Protein AF-A0A651GLX4-F1 (afdb_monomer_lite)

Sequence (147 aa):
QPTKPDTDLKNVQYALGAYVAIVREGAIFGDNQPGNIAPRSAAGICAEGRYLFLLAIDGRRPGHSLGVTIREAGLIMESLGAHNALNLDGGGSTAFAWLNPHNGDVELLNRPSDRPRLAGLPVPGSSERWNAYHLGIVVADTGEDVP

Structure (mmCIF, N/CA/C/O backbone):
data_AF-A0A651GLX4-F1
#
_entry.id   AF-A0A651GLX4-F1
#
loop_
_atom_site.group_PDB
_atom_site.id
_atom_site.type_symbol
_atom_site.label_atom_id
_atom_site.label_alt_id
_atom_site.label_comp_id
_atom_site.label_asym_id
_atom_site.label_entity_id
_atom_site.label_seq_id
_atom_site.pdbx_PDB_ins_code
_atom_site.Cartn_x
_atom_site.Cartn_y
_atom_site.Cartn_z
_atom_site.occupancy
_atom_site.B_iso_or_equiv
_atom_site.auth_seq_id
_atom_site.auth_comp_id
_atom_site.auth_asym_id
_atom_site.auth_atom_id
_atom_site.pdbx_PDB_model_num
ATOM 1 N N . GLN A 1 1 ? -15.809 21.112 -10.740 1.00 35.16 1 GLN A N 1
ATOM 2 C CA . GLN A 1 1 ? -16.282 21.775 -9.506 1.00 35.16 1 GLN A CA 1
ATOM 3 C C . GLN A 1 1 ? -15.853 20.923 -8.325 1.00 35.16 1 GLN A C 1
ATOM 5 O O . GLN A 1 1 ? -15.874 19.708 -8.495 1.00 35.16 1 GLN A O 1
ATOM 10 N N . PRO A 1 2 ? -15.441 21.491 -7.180 1.00 45.84 2 PRO A N 1
ATOM 11 C CA . PRO A 1 2 ? -15.220 20.673 -5.999 1.00 45.84 2 PRO A CA 1
ATOM 12 C C . PRO A 1 2 ? -16.577 20.120 -5.560 1.00 45.84 2 PRO A C 1
ATOM 14 O O . PRO A 1 2 ? -17.505 20.877 -5.278 1.00 45.84 2 PRO A O 1
ATOM 17 N N . THR A 1 3 ? -16.718 18.800 -5.599 1.00 53.16 3 THR A N 1
ATOM 18 C CA . THR A 1 3 ? -17.918 18.107 -5.138 1.00 53.16 3 THR A CA 1
ATOM 19 C C . THR A 1 3 ? -17.967 18.211 -3.622 1.00 53.16 3 THR A C 1
ATOM 21 O O . THR A 1 3 ? -17.007 17.850 -2.940 1.00 53.16 3 THR A O 1
ATOM 24 N N . LYS A 1 4 ? -19.077 18.725 -3.088 1.00 56.50 4 LYS A N 1
ATOM 25 C CA . LYS A 1 4 ? -19.371 18.602 -1.661 1.00 56.50 4 LYS A CA 1
ATOM 26 C C . LYS A 1 4 ? -19.368 17.102 -1.327 1.00 56.50 4 LYS A C 1
ATOM 28 O O . LYS A 1 4 ? -19.999 16.357 -2.072 1.00 56.50 4 LYS A O 1
ATOM 33 N N . PRO A 1 5 ? -18.655 16.648 -0.285 1.00 62.62 5 PRO A N 1
ATOM 34 C CA . PRO A 1 5 ? -18.731 15.254 0.120 1.00 62.62 5 PRO A CA 1
ATOM 35 C C . PRO A 1 5 ? -20.180 14.917 0.487 1.00 62.62 5 PRO A C 1
ATOM 37 O O . PRO A 1 5 ? -20.839 15.686 1.190 1.00 62.62 5 PRO A O 1
ATOM 40 N N . ASP A 1 6 ? -20.661 13.770 0.008 1.00 69.38 6 ASP A N 1
ATOM 41 C CA . ASP A 1 6 ? -22.011 13.268 0.301 1.00 69.38 6 ASP A CA 1
ATOM 42 C C . ASP A 1 6 ? -22.175 12.877 1.786 1.00 69.38 6 ASP A C 1
ATOM 44 O O . ASP A 1 6 ? -23.288 12.676 2.268 1.00 69.38 6 ASP A O 1
ATOM 48 N N . THR A 1 7 ? -21.064 12.820 2.526 1.00 72.44 7 THR A N 1
ATOM 49 C CA . THR A 1 7 ? -20.989 12.411 3.932 1.00 72.44 7 THR A CA 1
ATOM 50 C C . THR A 1 7 ? -20.732 13.603 4.853 1.00 72.44 7 THR A C 1
ATOM 52 O O . THR A 1 7 ? -19.907 14.471 4.557 1.00 72.44 7 THR A O 1
ATOM 55 N N . ASP A 1 8 ? -21.399 13.625 6.012 1.00 80.94 8 ASP A N 1
ATOM 56 C CA . ASP A 1 8 ? -21.076 14.563 7.089 1.00 80.94 8 ASP A CA 1
ATOM 57 C C . ASP A 1 8 ? -19.707 14.213 7.698 1.00 80.94 8 ASP A C 1
ATOM 59 O O . ASP A 1 8 ? -19.535 13.168 8.323 1.00 80.94 8 ASP A O 1
ATOM 63 N N . LEU A 1 9 ? -18.724 15.093 7.505 1.00 82.75 9 LEU A N 1
ATOM 64 C CA . LEU A 1 9 ? -17.349 14.888 7.964 1.00 82.75 9 LEU A CA 1
ATOM 65 C C . LEU A 1 9 ? -17.085 15.440 9.374 1.00 82.75 9 LEU A C 1
ATOM 67 O O . LEU A 1 9 ? -15.947 15.379 9.830 1.00 82.75 9 LEU A O 1
ATOM 71 N N . LYS A 1 10 ? -18.091 15.976 10.085 1.00 84.88 10 LYS A N 1
ATOM 72 C CA . LYS A 1 10 ? -17.895 16.659 11.385 1.00 84.88 10 LYS A CA 1
ATOM 73 C C . LYS A 1 10 ? -17.176 15.829 12.452 1.00 84.88 10 LYS A C 1
ATOM 75 O O . LYS A 1 10 ? -16.526 16.412 13.311 1.00 84.88 10 LYS A O 1
ATOM 80 N N . ASN A 1 11 ? -17.284 14.501 12.397 1.00 84.69 11 ASN A N 1
ATOM 81 C CA . ASN A 1 11 ? -16.671 13.591 13.371 1.00 84.69 11 ASN A CA 1
ATOM 82 C C . ASN A 1 11 ? -15.419 12.874 12.835 1.00 84.69 11 ASN A C 1
ATOM 84 O O . ASN A 1 11 ? -14.888 11.985 13.499 1.00 84.69 11 ASN A O 1
ATOM 88 N N . VAL A 1 12 ? -14.944 13.226 11.637 1.00 83.25 12 VAL A N 1
ATOM 89 C CA . VAL A 1 12 ? -13.725 12.647 11.064 1.00 83.25 12 VAL A CA 1
ATOM 90 C C . VAL A 1 12 ? -12.510 13.294 11.722 1.00 83.25 12 VAL A C 1
ATOM 92 O O . VAL A 1 12 ? -12.274 14.487 11.562 1.00 83.25 12 VAL A O 1
ATOM 95 N N . GLN A 1 13 ? -11.730 12.498 12.455 1.00 85.12 13 GLN A N 1
ATOM 96 C CA . GLN A 1 13 ? -10.502 12.964 13.111 1.00 85.12 13 GLN A CA 1
ATOM 97 C C . GLN A 1 13 ? -9.279 12.879 12.193 1.00 85.12 13 GLN A C 1
ATOM 99 O O . GLN A 1 13 ? -8.413 13.750 12.221 1.00 85.12 13 GLN A O 1
ATOM 104 N N . TYR A 1 14 ? -9.230 11.842 11.354 1.00 82.88 14 TYR A N 1
ATOM 105 C CA . TYR A 1 14 ? -8.131 11.580 10.433 1.00 82.88 14 TYR A CA 1
ATOM 106 C C . TYR A 1 14 ? -8.684 11.271 9.048 1.00 82.88 14 TYR A C 1
ATOM 108 O O . TYR A 1 14 ? -9.668 10.548 8.906 1.00 82.88 14 TYR A O 1
ATOM 116 N N . ALA A 1 15 ? -8.029 11.807 8.025 1.00 83.12 15 ALA A N 1
ATOM 117 C CA . ALA A 1 15 ? -8.349 11.534 6.637 1.00 83.12 15 ALA A CA 1
ATOM 118 C C . ALA A 1 15 ? -7.056 11.343 5.849 1.00 83.12 15 ALA A C 1
ATOM 120 O O . ALA A 1 15 ? -6.080 12.066 6.053 1.00 83.12 15 ALA A O 1
ATOM 121 N N . LEU A 1 16 ? -7.073 10.384 4.928 1.00 82.12 16 LEU A N 1
ATOM 122 C CA . LEU A 1 16 ? -5.975 10.133 4.010 1.00 82.12 16 LEU A CA 1
ATOM 123 C C . LEU A 1 16 ? -6.435 10.444 2.588 1.00 82.12 16 LEU A C 1
ATOM 125 O O . LEU A 1 16 ? -7.373 9.834 2.078 1.00 82.12 16 LEU A O 1
ATOM 129 N N . GLY A 1 17 ? -5.765 11.402 1.954 1.00 81.44 17 GLY A N 1
ATOM 130 C CA . GLY A 1 17 ? -5.903 11.629 0.521 1.00 81.44 17 GLY A CA 1
ATOM 131 C C . GLY A 1 17 ? -5.167 10.545 -0.260 1.00 81.44 17 GLY A C 1
ATOM 132 O O . GLY A 1 17 ? -4.082 10.121 0.129 1.00 81.44 17 GLY A O 1
ATOM 133 N N . ALA A 1 18 ? -5.747 10.116 -1.374 1.00 82.50 18 ALA A N 1
ATOM 134 C CA . ALA A 1 18 ? -5.151 9.135 -2.268 1.00 82.50 18 ALA A CA 1
ATOM 135 C C . ALA A 1 18 ? -5.377 9.540 -3.725 1.00 82.50 18 ALA A C 1
ATOM 137 O O . ALA A 1 18 ? -6.160 10.446 -4.011 1.00 82.50 18 ALA A O 1
ATOM 138 N N . TYR A 1 19 ? -4.697 8.861 -4.649 1.00 80.88 19 TYR A N 1
ATOM 139 C CA . TYR A 1 19 ? -4.813 9.180 -6.068 1.00 80.88 19 TYR A CA 1
ATOM 140 C C . TYR A 1 19 ? -6.112 8.640 -6.677 1.00 80.88 19 TYR A C 1
ATOM 142 O O . TYR A 1 19 ? -6.839 9.376 -7.341 1.00 80.88 19 TYR A O 1
ATOM 150 N N . VAL A 1 20 ? -6.417 7.358 -6.449 1.00 87.06 20 VAL A N 1
ATOM 151 C CA . VAL A 1 20 ? -7.567 6.686 -7.069 1.00 87.06 20 VAL A CA 1
ATOM 152 C C . VAL A 1 20 ? -8.090 5.552 -6.187 1.00 87.06 20 VAL A C 1
ATOM 154 O O . VAL A 1 20 ? -7.311 4.870 -5.518 1.00 87.06 20 VAL A O 1
ATOM 157 N N . ALA A 1 21 ? -9.407 5.338 -6.195 1.00 91.75 21 ALA A N 1
ATOM 158 C CA . ALA A 1 21 ? -10.007 4.126 -5.644 1.00 91.75 21 ALA A CA 1
ATOM 159 C C . ALA A 1 21 ? -9.732 2.938 -6.572 1.00 91.75 21 ALA A C 1
ATOM 161 O O . ALA A 1 21 ? -9.973 3.023 -7.775 1.00 91.75 21 ALA A O 1
ATOM 162 N N . ILE A 1 22 ? -9.219 1.846 -6.011 1.00 95.62 22 ILE A N 1
ATOM 163 C CA . ILE A 1 22 ? -8.873 0.615 -6.741 1.00 95.62 22 ILE A CA 1
ATOM 164 C C . ILE A 1 22 ? -9.804 -0.546 -6.411 1.00 95.62 22 ILE A C 1
ATOM 166 O O . ILE A 1 22 ? -9.935 -1.462 -7.217 1.00 95.62 22 ILE A O 1
ATOM 170 N N . VAL A 1 23 ? -10.495 -0.472 -5.273 1.00 97.56 23 VAL A N 1
ATOM 171 C CA . VAL A 1 23 ? -11.660 -1.301 -4.969 1.00 97.56 23 VAL A CA 1
ATOM 172 C C . VAL A 1 23 ? -12.743 -0.391 -4.403 1.00 97.56 23 VAL A C 1
ATOM 174 O O . VAL A 1 23 ? -12.458 0.433 -3.530 1.00 97.56 23 VAL A O 1
ATOM 177 N N . ARG A 1 24 ? -13.972 -0.512 -4.896 1.00 96.19 24 ARG A N 1
ATOM 178 C CA . ARG A 1 24 ? -15.141 0.166 -4.332 1.00 96.19 24 ARG A CA 1
ATOM 179 C C . ARG A 1 24 ? -16.303 -0.804 -4.318 1.00 96.19 24 ARG A C 1
ATOM 181 O O . ARG A 1 24 ? -16.697 -1.286 -5.374 1.00 96.19 24 ARG A O 1
ATOM 188 N N . GLU A 1 25 ? -16.832 -1.059 -3.129 1.00 96.12 25 GLU A N 1
ATOM 189 C CA . GLU A 1 25 ? -17.939 -1.998 -2.921 1.00 96.12 25 GLU A CA 1
ATOM 190 C C . GLU A 1 25 ? -17.658 -3.381 -3.547 1.00 96.12 25 GLU A C 1
ATOM 192 O O . GLU A 1 25 ? -18.484 -3.953 -4.253 1.00 96.12 25 GLU A O 1
ATOM 197 N N . GLY A 1 26 ? -16.424 -3.873 -3.371 1.00 95.75 26 GLY A N 1
ATOM 198 C CA . GLY A 1 26 ? -15.933 -5.133 -3.945 1.00 95.75 26 GLY A CA 1
ATOM 199 C C . GLY A 1 26 ? -15.634 -5.094 -5.451 1.00 95.75 26 GLY A C 1
ATOM 200 O O . GLY A 1 26 ? -14.990 -5.999 -5.974 1.00 95.75 26 GLY A O 1
ATOM 201 N N . ALA A 1 27 ? -16.034 -4.045 -6.172 1.00 97.00 27 ALA A N 1
ATOM 202 C CA . ALA A 1 27 ? -15.703 -3.893 -7.584 1.00 97.00 27 ALA A CA 1
ATOM 203 C C . ALA A 1 27 ? -14.283 -3.337 -7.766 1.00 97.00 27 ALA A C 1
ATOM 205 O O . ALA A 1 27 ? -13.881 -2.388 -7.093 1.00 97.00 27 ALA A O 1
ATOM 206 N N . ILE A 1 28 ? -13.531 -3.910 -8.708 1.00 97.31 28 ILE A N 1
ATOM 207 C CA . ILE A 1 28 ? -12.124 -3.573 -8.961 1.00 97.31 28 ILE A CA 1
ATOM 208 C C . ILE A 1 28 ? -12.007 -2.500 -10.047 1.00 97.31 28 ILE A C 1
ATOM 210 O O . ILE A 1 28 ? -12.582 -2.622 -11.131 1.00 97.31 28 ILE A O 1
ATOM 214 N N . PHE A 1 29 ? -11.185 -1.488 -9.779 1.00 92.69 29 PHE A N 1
ATOM 215 C CA . PHE A 1 29 ? -10.912 -0.346 -10.651 1.00 92.69 29 PHE A CA 1
ATOM 216 C C . PHE A 1 29 ? -9.406 -0.182 -10.904 1.00 92.69 29 PHE A C 1
ATOM 218 O O . PHE A 1 29 ? -8.570 -0.834 -10.279 1.00 92.69 29 PHE A O 1
ATOM 225 N N . GLY A 1 30 ? -9.055 0.718 -11.825 1.00 87.00 30 GLY A N 1
ATOM 226 C CA . GLY A 1 30 ? -7.670 1.029 -12.180 1.00 87.00 30 GLY A CA 1
ATOM 227 C C . GLY A 1 30 ? -7.292 0.587 -13.589 1.00 87.00 30 GLY A C 1
ATOM 228 O O . GLY A 1 30 ? -7.948 -0.259 -14.201 1.00 87.00 30 GLY A O 1
ATOM 229 N N . ASP A 1 31 ? -6.232 1.186 -14.124 1.00 86.12 31 ASP A N 1
ATOM 230 C CA . ASP A 1 31 ? -5.709 0.809 -15.429 1.00 86.12 31 ASP A CA 1
ATOM 231 C C . ASP A 1 31 ? -4.883 -0.482 -15.351 1.00 86.12 31 ASP A C 1
ATOM 233 O O . ASP A 1 31 ? -4.243 -0.783 -14.342 1.00 86.12 31 ASP A O 1
ATOM 237 N N . ASN A 1 32 ? -4.901 -1.234 -16.449 1.00 90.00 32 ASN A N 1
ATOM 238 C CA . ASN A 1 32 ? -4.129 -2.461 -16.629 1.00 90.00 32 ASN A CA 1
ATOM 239 C C . ASN A 1 32 ? -3.095 -2.300 -17.755 1.00 90.00 32 ASN A C 1
ATOM 241 O O . ASN A 1 32 ? -2.866 -3.223 -18.534 1.00 90.00 32 ASN A O 1
ATOM 245 N N . GLN A 1 33 ? -2.559 -1.088 -17.933 1.00 85.38 33 GLN A N 1
ATOM 246 C CA . GLN A 1 33 ? -1.655 -0.800 -19.042 1.00 85.38 33 GLN A CA 1
ATOM 247 C C . GLN A 1 33 ? -0.261 -1.372 -18.735 1.00 85.38 33 GLN A C 1
ATOM 249 O O . GLN A 1 33 ? 0.326 -0.987 -17.723 1.00 85.38 33 GLN A O 1
ATOM 254 N N . PRO A 1 34 ? 0.332 -2.217 -19.604 1.00 77.19 34 PRO A N 1
ATOM 255 C CA . PRO A 1 34 ? 1.649 -2.813 -19.347 1.00 77.19 34 PRO A CA 1
ATOM 256 C C . PRO A 1 34 ? 2.772 -1.787 -19.124 1.00 77.19 34 PRO A C 1
ATOM 258 O O . PRO A 1 34 ? 3.720 -2.044 -18.389 1.00 77.19 34 PRO A O 1
ATOM 261 N N . GLY A 1 35 ? 2.659 -0.595 -19.722 1.00 80.06 35 GLY A N 1
ATOM 262 C CA . GLY A 1 35 ? 3.602 0.513 -19.517 1.00 80.06 35 GLY A CA 1
ATOM 263 C C . GLY A 1 35 ? 3.507 1.194 -18.145 1.00 80.06 35 GLY A C 1
ATOM 264 O O . GLY A 1 35 ? 4.331 2.050 -17.839 1.00 80.06 35 GLY A O 1
ATOM 265 N N . ASN A 1 36 ? 2.523 0.828 -17.319 1.00 85.75 36 ASN A N 1
ATOM 266 C CA . ASN A 1 36 ? 2.274 1.391 -15.992 1.00 85.75 36 ASN A CA 1
ATOM 267 C C . ASN A 1 36 ? 2.546 0.371 -14.872 1.00 85.75 36 ASN A C 1
ATOM 269 O O . ASN A 1 36 ? 1.916 0.389 -13.816 1.00 85.75 36 ASN A O 1
ATOM 273 N N . ILE A 1 37 ? 3.485 -0.548 -15.083 1.00 93.69 37 ILE A N 1
ATOM 274 C CA . ILE A 1 37 ? 3.970 -1.426 -14.017 1.00 93.69 37 ILE A CA 1
ATOM 275 C C . ILE A 1 37 ? 4.919 -0.619 -13.121 1.00 93.69 37 ILE A C 1
ATOM 277 O O . ILE A 1 37 ? 5.918 -0.062 -13.582 1.00 93.69 37 ILE A O 1
ATOM 281 N N . ALA A 1 38 ? 4.602 -0.528 -11.830 1.00 93.12 38 ALA A N 1
ATOM 282 C CA . ALA A 1 38 ? 5.389 0.230 -10.860 1.00 93.12 38 ALA A CA 1
ATOM 283 C C . ALA A 1 38 ? 5.268 -0.371 -9.448 1.00 93.12 38 ALA A C 1
ATOM 285 O O . ALA A 1 38 ? 4.341 -1.139 -9.193 1.00 93.12 38 ALA A O 1
ATOM 286 N N . PRO A 1 39 ? 6.170 -0.019 -8.515 1.00 95.25 39 PRO A N 1
ATOM 287 C CA . PRO A 1 39 ? 5.921 -0.217 -7.093 1.00 95.25 39 PRO A CA 1
ATOM 288 C C . PRO A 1 39 ? 4.622 0.484 -6.681 1.00 95.25 39 PRO A C 1
ATOM 290 O O . PRO A 1 39 ? 4.339 1.587 -7.167 1.00 95.25 39 PRO A O 1
ATOM 293 N N . ARG A 1 40 ? 3.837 -0.137 -5.803 1.00 94.69 40 ARG A N 1
ATOM 294 C CA . ARG A 1 40 ? 2.524 0.370 -5.378 1.00 94.69 40 ARG A CA 1
ATOM 295 C C . ARG A 1 40 ? 2.403 0.359 -3.868 1.00 94.69 40 ARG A C 1
ATOM 297 O O . ARG A 1 40 ? 2.900 -0.550 -3.213 1.00 94.69 40 ARG A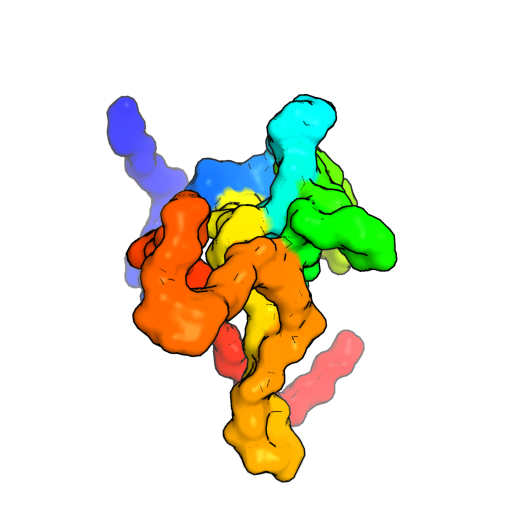 O 1
ATOM 304 N N . SER A 1 41 ? 1.676 1.338 -3.352 1.00 94.69 41 SER A N 1
ATOM 305 C CA . SER A 1 41 ? 1.232 1.374 -1.964 1.00 94.69 41 SER A CA 1
ATOM 306 C C . SER A 1 41 ? -0.291 1.479 -1.973 1.00 94.69 41 SER A C 1
ATOM 308 O O . SER A 1 41 ? -0.844 2.256 -2.754 1.00 94.69 41 SER A O 1
ATOM 310 N N . ALA A 1 42 ? -0.985 0.721 -1.134 1.00 95.31 42 ALA A N 1
ATOM 311 C CA . ALA A 1 42 ? -2.438 0.788 -1.031 1.00 95.31 42 ALA A CA 1
ATOM 312 C C . ALA A 1 42 ? -2.905 0.598 0.412 1.00 95.31 42 ALA A C 1
ATOM 314 O O . ALA A 1 42 ? -2.224 -0.025 1.225 1.00 95.31 42 ALA A O 1
ATOM 315 N N . ALA A 1 43 ? -4.080 1.144 0.707 1.00 95.44 43 ALA A N 1
ATOM 316 C CA . ALA A 1 43 ? -4.778 0.928 1.964 1.00 95.44 43 ALA A CA 1
ATOM 317 C C . ALA A 1 43 ? -6.248 0.618 1.682 1.00 95.44 43 ALA A C 1
ATOM 319 O O . ALA A 1 43 ? -6.843 1.200 0.772 1.00 95.44 43 ALA A O 1
ATOM 320 N N . GLY A 1 44 ? -6.839 -0.291 2.446 1.00 95.19 44 GLY A N 1
ATOM 321 C CA . GLY A 1 44 ? -8.233 -0.677 2.264 1.00 95.19 44 GLY A CA 1
ATOM 322 C C . GLY A 1 44 ? -8.850 -1.267 3.515 1.00 95.19 44 GLY A C 1
ATOM 323 O O . GLY A 1 44 ? -8.146 -1.628 4.446 1.00 95.19 44 GLY A O 1
ATOM 324 N N . ILE A 1 45 ? -10.172 -1.355 3.534 1.00 96.25 45 ILE A N 1
ATOM 325 C CA . ILE A 1 45 ? -10.946 -1.870 4.662 1.00 96.25 45 ILE A CA 1
ATOM 326 C C . ILE A 1 45 ? -11.884 -2.983 4.206 1.00 96.25 45 ILE A C 1
ATOM 328 O O . ILE A 1 45 ? -12.366 -2.959 3.068 1.00 96.25 45 ILE A O 1
ATOM 332 N N . CYS A 1 46 ? -12.155 -3.948 5.085 1.00 96.94 46 CYS A N 1
ATOM 333 C CA . CYS A 1 46 ? -13.210 -4.937 4.847 1.00 96.94 46 CYS A CA 1
ATOM 334 C C . CYS A 1 46 ? -14.602 -4.276 4.866 1.00 96.94 46 CYS A C 1
ATOM 336 O O . CYS A 1 46 ? -14.745 -3.113 5.257 1.00 96.94 46 CYS A O 1
ATOM 338 N N . ALA A 1 47 ? -15.635 -5.001 4.429 1.00 96.06 47 ALA A N 1
ATOM 339 C CA . ALA A 1 47 ? -16.994 -4.462 4.315 1.00 96.06 47 ALA A CA 1
ATOM 340 C C . ALA A 1 47 ? -17.547 -3.980 5.667 1.00 96.06 47 ALA A C 1
ATOM 342 O O . ALA A 1 47 ? -18.222 -2.956 5.738 1.00 96.06 47 ALA A O 1
ATOM 343 N N . GLU A 1 48 ? -17.198 -4.687 6.739 1.00 93.50 48 GLU A N 1
ATOM 344 C CA . GLU A 1 48 ? -17.608 -4.414 8.116 1.00 93.50 48 GLU A CA 1
ATOM 345 C C . GLU A 1 48 ? -16.755 -3.324 8.783 1.00 93.50 48 GLU A C 1
ATOM 347 O O . GLU A 1 48 ? -17.044 -2.914 9.904 1.00 93.50 48 GLU A O 1
ATOM 352 N N . GLY A 1 49 ? -15.675 -2.873 8.134 1.00 88.94 49 GLY A N 1
ATOM 353 C CA . GLY A 1 49 ? -14.754 -1.870 8.672 1.00 88.94 49 GLY A CA 1
ATOM 354 C C . GLY A 1 49 ? -13.875 -2.350 9.835 1.00 88.94 49 GLY A C 1
ATOM 355 O O . GLY A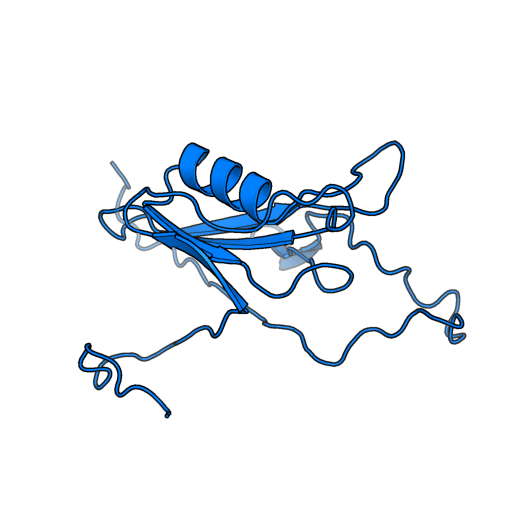 1 49 ? -13.162 -1.538 10.417 1.00 88.94 49 GLY A O 1
ATOM 356 N N . ARG A 1 50 ? -13.899 -3.648 10.173 1.00 90.62 50 ARG A N 1
ATOM 357 C CA . ARG A 1 50 ? -13.106 -4.235 11.270 1.00 90.62 50 ARG A CA 1
ATOM 358 C C . ARG A 1 50 ? -11.617 -4.337 10.936 1.00 90.62 50 ARG A C 1
ATOM 360 O O . ARG A 1 50 ? -10.780 -4.138 11.810 1.00 90.62 50 ARG A O 1
ATOM 367 N N . TYR A 1 51 ? -11.290 -4.670 9.689 1.00 92.75 51 TYR A N 1
ATOM 368 C CA . TYR A 1 51 ? -9.915 -4.895 9.250 1.00 92.75 51 TYR A CA 1
ATOM 369 C C . TYR A 1 51 ? -9.432 -3.775 8.343 1.00 92.75 51 TYR A C 1
ATOM 371 O O . TYR A 1 51 ? -10.129 -3.382 7.407 1.00 92.75 51 TYR A O 1
ATOM 379 N N . LEU A 1 52 ? -8.209 -3.319 8.609 1.00 93.00 52 LEU A N 1
ATOM 380 C CA . LEU A 1 52 ? -7.444 -2.410 7.769 1.00 93.00 52 LEU A CA 1
ATOM 381 C C . LEU A 1 52 ? -6.305 -3.187 7.107 1.00 93.00 52 LEU A C 1
ATOM 383 O O . LEU A 1 52 ? -5.445 -3.752 7.779 1.00 93.00 52 LEU A O 1
ATOM 387 N N . PHE A 1 53 ? -6.295 -3.180 5.784 1.00 95.12 53 PHE A N 1
ATOM 388 C CA . PHE A 1 53 ? -5.264 -3.773 4.950 1.00 95.12 53 PHE A CA 1
ATOM 389 C C . PHE A 1 53 ? -4.299 -2.686 4.495 1.00 95.12 53 PHE A C 1
ATOM 391 O O . PHE A 1 53 ? -4.723 -1.669 3.942 1.00 95.12 53 PHE A O 1
ATOM 398 N N . LEU A 1 54 ? -3.006 -2.922 4.699 1.00 94.31 54 LEU A N 1
ATOM 399 C CA . LEU A 1 54 ? -1.921 -2.094 4.184 1.00 94.31 54 LEU A CA 1
ATOM 400 C C . LEU A 1 54 ? -1.089 -2.939 3.234 1.00 94.31 54 LEU A C 1
ATOM 402 O O . LEU A 1 54 ? -0.705 -4.060 3.563 1.00 94.31 54 LEU A O 1
ATOM 406 N N . LEU A 1 55 ? -0.812 -2.394 2.058 1.00 95.25 55 LEU A N 1
ATOM 407 C CA . LEU A 1 55 ? -0.113 -3.097 0.998 1.00 95.25 55 LEU A CA 1
ATOM 408 C C . LEU A 1 55 ? 1.050 -2.251 0.500 1.00 95.25 55 LEU A C 1
ATOM 410 O O . LEU A 1 55 ? 0.870 -1.089 0.138 1.00 95.25 55 LEU A O 1
ATOM 414 N N . ALA A 1 56 ? 2.223 -2.872 0.424 1.00 95.56 56 ALA A N 1
ATOM 415 C CA . ALA A 1 56 ? 3.392 -2.344 -0.259 1.00 95.56 56 ALA A CA 1
ATOM 416 C C . ALA A 1 56 ? 3.914 -3.401 -1.233 1.00 95.56 56 ALA A C 1
ATOM 418 O O . ALA A 1 56 ? 4.244 -4.519 -0.845 1.00 95.56 56 ALA A O 1
ATOM 419 N N . ILE A 1 57 ? 3.977 -3.037 -2.508 1.00 96.50 57 ILE A N 1
ATOM 420 C CA . ILE A 1 57 ? 4.492 -3.876 -3.584 1.00 96.50 57 ILE A CA 1
ATOM 421 C C . ILE A 1 57 ? 5.771 -3.230 -4.094 1.00 96.50 57 ILE A C 1
ATOM 423 O O . ILE A 1 57 ? 5.736 -2.136 -4.660 1.00 96.50 57 ILE A O 1
ATOM 427 N N . ASP A 1 58 ? 6.899 -3.919 -3.921 1.00 95.31 58 ASP A N 1
ATOM 428 C 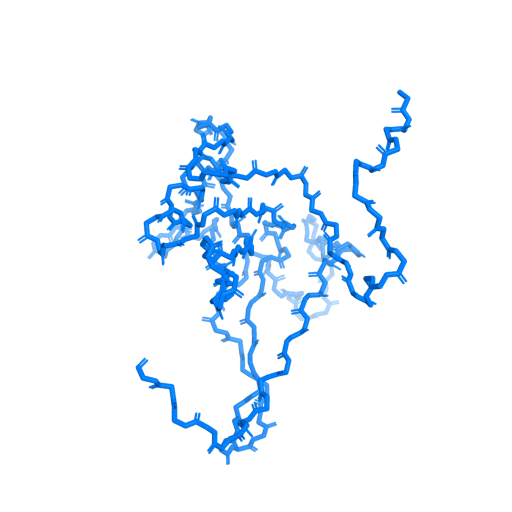CA . ASP A 1 58 ? 8.172 -3.516 -4.518 1.00 95.31 58 ASP A CA 1
ATOM 429 C C . ASP A 1 58 ? 8.085 -3.529 -6.048 1.00 95.31 58 ASP A C 1
ATOM 431 O O . ASP A 1 58 ? 7.283 -4.248 -6.638 1.00 95.31 58 ASP A O 1
ATOM 435 N N . GLY A 1 59 ? 8.960 -2.793 -6.727 1.00 94.12 59 GLY A N 1
ATOM 436 C CA . GLY A 1 59 ? 9.019 -2.803 -8.187 1.00 94.12 59 GLY A CA 1
ATOM 437 C C . GLY A 1 59 ? 10.316 -2.226 -8.735 1.00 94.12 59 GLY A C 1
ATOM 438 O O . GLY A 1 59 ? 11.165 -1.758 -7.975 1.00 94.12 59 GLY A O 1
ATOM 439 N N . ARG A 1 60 ? 10.468 -2.248 -10.067 1.00 92.06 60 ARG A N 1
ATOM 440 C CA . ARG A 1 60 ? 11.679 -1.790 -10.788 1.00 92.06 60 ARG A CA 1
ATOM 441 C C . ARG A 1 60 ? 12.971 -2.519 -10.378 1.00 92.06 60 ARG A C 1
ATOM 443 O O . ARG A 1 60 ? 14.068 -1.998 -10.576 1.00 92.06 60 ARG A O 1
ATOM 450 N N . ARG A 1 61 ? 12.862 -3.731 -9.826 1.00 88.00 61 ARG A N 1
ATOM 451 C CA . ARG A 1 61 ? 13.992 -4.570 -9.400 1.00 88.00 61 ARG A CA 1
ATOM 452 C C . ARG A 1 61 ? 13.926 -5.933 -10.105 1.00 88.00 61 ARG A C 1
ATOM 454 O O . ARG A 1 61 ? 13.333 -6.865 -9.558 1.00 88.00 61 ARG A O 1
ATOM 461 N N . PRO A 1 62 ? 14.518 -6.075 -11.309 1.00 88.69 62 PRO A N 1
ATOM 462 C CA . PRO A 1 62 ? 14.595 -7.361 -12.002 1.00 88.69 62 PRO A CA 1
ATOM 463 C C . PRO A 1 62 ? 15.176 -8.458 -11.099 1.00 88.69 62 PRO A C 1
ATOM 465 O O . PRO A 1 62 ? 16.143 -8.217 -10.379 1.00 88.69 62 PRO A O 1
ATOM 468 N N . GLY A 1 63 ? 14.567 -9.645 -11.114 1.00 90.75 63 GLY A N 1
ATOM 469 C CA . GLY A 1 63 ? 14.937 -10.765 -10.237 1.00 90.75 63 GLY A CA 1
ATOM 470 C C . GLY A 1 63 ? 14.364 -10.708 -8.813 1.00 90.75 63 GLY A C 1
ATOM 471 O O . GLY A 1 63 ? 14.544 -11.661 -8.065 1.00 90.75 63 GLY A O 1
ATOM 472 N N . HIS A 1 64 ? 13.661 -9.631 -8.439 1.00 91.31 64 HIS A N 1
ATOM 473 C CA . HIS A 1 64 ? 12.943 -9.514 -7.159 1.00 91.31 64 HIS A CA 1
ATOM 474 C C . HIS A 1 64 ? 11.472 -9.159 -7.376 1.00 91.31 64 HIS A C 1
ATOM 476 O O . HIS A 1 64 ? 10.594 -9.965 -7.102 1.00 91.31 64 HIS A O 1
ATOM 482 N N . SER A 1 65 ? 11.203 -7.968 -7.914 1.00 94.75 65 SER A N 1
ATOM 483 C CA . SER A 1 65 ? 9.856 -7.534 -8.277 1.00 94.75 65 SER A CA 1
ATOM 484 C C . SER A 1 65 ? 9.908 -6.485 -9.381 1.00 94.75 65 SER A C 1
ATOM 486 O O . SER A 1 65 ? 10.644 -5.495 -9.297 1.00 94.75 65 SER A O 1
ATOM 488 N N . LEU A 1 66 ? 9.096 -6.679 -10.419 1.00 94.44 66 LEU A N 1
ATOM 489 C CA . LEU A 1 66 ? 8.909 -5.681 -11.472 1.00 94.44 66 LEU A CA 1
ATOM 490 C C . LEU A 1 66 ? 7.932 -4.577 -11.038 1.00 94.44 66 LEU A C 1
ATOM 492 O O . LEU A 1 66 ? 8.070 -3.441 -11.494 1.00 94.44 66 LEU A O 1
ATOM 496 N N . GLY A 1 67 ? 7.051 -4.862 -10.078 1.00 95.56 67 GLY A N 1
ATOM 497 C CA . GLY A 1 67 ? 5.914 -4.025 -9.701 1.00 95.56 67 GLY A CA 1
ATOM 498 C C . GLY A 1 67 ? 4.619 -4.565 -10.295 1.00 95.56 67 GLY A C 1
ATOM 499 O O . GLY A 1 67 ? 4.609 -5.648 -10.879 1.00 95.56 67 GLY A O 1
ATOM 500 N N . VAL A 1 68 ? 3.543 -3.791 -10.170 1.00 96.94 68 VAL A N 1
ATOM 501 C CA . VAL A 1 68 ? 2.225 -4.135 -10.720 1.00 96.94 68 VAL A CA 1
ATOM 502 C C . VAL A 1 68 ? 1.524 -2.906 -11.306 1.00 96.94 68 VAL A C 1
ATOM 504 O O . VAL A 1 68 ? 1.854 -1.751 -10.994 1.00 96.94 68 VAL A O 1
ATOM 507 N N . THR A 1 69 ? 0.549 -3.150 -12.173 1.00 96.19 69 THR A N 1
ATOM 508 C CA . THR A 1 69 ? -0.415 -2.143 -12.634 1.00 96.19 69 THR A CA 1
ATOM 509 C C . THR A 1 69 ? -1.367 -1.729 -11.504 1.00 96.19 69 THR A C 1
ATOM 511 O O . THR A 1 69 ? -1.441 -2.375 -10.455 1.00 96.19 69 THR A O 1
ATOM 514 N N . ILE A 1 70 ? -2.117 -0.639 -11.695 1.00 94.94 70 ILE A N 1
ATOM 515 C CA . ILE A 1 70 ? -3.104 -0.192 -10.698 1.00 94.94 70 ILE A CA 1
ATOM 516 C C . ILE A 1 70 ? -4.220 -1.237 -10.544 1.00 94.94 70 ILE A C 1
ATOM 518 O O . ILE A 1 70 ? -4.633 -1.533 -9.423 1.00 94.94 70 ILE A O 1
ATOM 522 N N . ARG A 1 71 ? -4.673 -1.840 -11.651 1.00 96.00 71 ARG A N 1
ATOM 523 C CA . ARG A 1 71 ? -5.713 -2.875 -11.619 1.00 96.00 71 ARG A CA 1
ATOM 524 C C . ARG A 1 71 ? -5.260 -4.141 -10.895 1.00 96.00 71 ARG A C 1
ATOM 526 O O . ARG A 1 71 ? -6.039 -4.719 -10.144 1.00 96.00 71 ARG A O 1
ATOM 533 N N . GLU A 1 72 ? -4.017 -4.568 -11.096 1.00 97.69 72 GLU A N 1
ATOM 534 C CA . GLU A 1 72 ? -3.437 -5.708 -10.373 1.00 97.69 72 GLU A CA 1
ATOM 535 C C . GLU A 1 72 ? -3.314 -5.433 -8.871 1.00 97.69 72 GLU A C 1
ATOM 537 O O . GLU A 1 72 ? -3.623 -6.312 -8.072 1.00 97.69 72 GLU A O 1
ATOM 542 N N . ALA A 1 73 ? -2.955 -4.210 -8.463 1.00 97.12 73 ALA A N 1
ATOM 543 C CA . ALA A 1 73 ? -3.005 -3.832 -7.050 1.00 97.12 73 ALA A CA 1
ATOM 544 C C . ALA A 1 73 ? -4.435 -3.922 -6.483 1.00 97.12 73 ALA A C 1
ATOM 546 O O . ALA A 1 73 ? -4.620 -4.402 -5.367 1.00 97.12 73 ALA A O 1
ATOM 547 N N . GLY A 1 74 ? -5.449 -3.517 -7.258 1.00 97.44 74 GLY A N 1
ATOM 548 C CA . GLY A 1 74 ? -6.861 -3.674 -6.890 1.00 97.44 74 GLY A CA 1
ATOM 549 C C . GLY A 1 74 ? -7.279 -5.138 -6.724 1.00 97.44 74 GLY A C 1
ATOM 550 O O . GLY A 1 74 ? -7.903 -5.477 -5.725 1.00 97.44 74 GLY A O 1
ATOM 551 N N . LEU A 1 75 ? -6.869 -6.010 -7.651 1.00 98.12 75 LEU A N 1
ATOM 552 C CA . LEU A 1 75 ? -7.077 -7.463 -7.555 1.00 98.12 75 LEU A CA 1
ATOM 553 C C . LEU A 1 75 ? -6.444 -8.050 -6.287 1.00 98.12 75 LEU A C 1
ATOM 555 O O . LEU A 1 75 ? -7.076 -8.844 -5.601 1.00 98.12 75 LEU A O 1
ATOM 559 N N . ILE A 1 76 ? -5.219 -7.638 -5.948 1.00 98.12 76 ILE A N 1
ATOM 560 C CA . ILE A 1 76 ? -4.550 -8.092 -4.722 1.00 98.12 76 ILE A CA 1
ATOM 561 C C . ILE A 1 76 ? -5.334 -7.634 -3.488 1.00 98.12 76 ILE A C 1
ATOM 563 O O . ILE A 1 76 ? -5.618 -8.450 -2.618 1.00 98.12 76 ILE A O 1
ATOM 567 N N . MET A 1 77 ? -5.726 -6.360 -3.418 1.00 98.38 77 MET A N 1
ATOM 568 C CA . MET A 1 77 ? -6.487 -5.833 -2.279 1.00 98.38 77 MET A CA 1
ATOM 569 C C . MET A 1 77 ? -7.834 -6.540 -2.098 1.00 98.38 77 MET A C 1
ATOM 571 O O . MET A 1 77 ? -8.177 -6.901 -0.974 1.00 98.38 77 MET A O 1
ATOM 575 N N . GLU A 1 78 ? -8.576 -6.769 -3.182 1.00 98.25 78 GLU A N 1
ATOM 576 C CA . GLU A 1 78 ? -9.840 -7.514 -3.141 1.00 98.25 78 GLU A CA 1
ATOM 577 C C . GLU A 1 78 ? -9.614 -8.956 -2.667 1.00 98.25 78 GLU A C 1
ATOM 579 O O . GLU A 1 78 ? -10.289 -9.398 -1.740 1.00 98.25 78 GLU A O 1
ATOM 584 N N . SER A 1 79 ? -8.576 -9.634 -3.171 1.00 98.00 79 SER A N 1
ATOM 585 C CA . SER A 1 79 ? -8.236 -10.999 -2.744 1.00 98.00 79 SER A CA 1
ATOM 586 C C . SER A 1 79 ? -7.829 -11.111 -1.268 1.00 98.00 79 SER A C 1
ATOM 588 O O . SER A 1 79 ? -8.007 -12.163 -0.657 1.00 98.00 79 SER A O 1
ATOM 590 N N . LEU A 1 80 ? -7.306 -10.028 -0.678 1.00 96.94 80 LEU A N 1
ATOM 591 C CA . LEU A 1 80 ? -7.004 -9.934 0.754 1.00 96.94 80 LEU A CA 1
ATOM 592 C C . LEU A 1 80 ? -8.260 -9.692 1.611 1.00 96.94 80 LEU A C 1
ATOM 594 O O . LEU A 1 80 ? -8.180 -9.785 2.832 1.00 96.94 80 LEU A O 1
ATOM 598 N N . GLY A 1 81 ? -9.409 -9.396 0.995 1.00 97.31 81 GLY A N 1
ATOM 599 C CA . GLY A 1 81 ? -10.679 -9.116 1.669 1.00 97.31 81 GLY A CA 1
ATOM 600 C C . GLY A 1 81 ? -11.026 -7.629 1.780 1.00 97.31 81 GLY A C 1
ATOM 601 O O . GLY A 1 81 ? -11.952 -7.268 2.512 1.00 97.31 81 GLY A O 1
ATOM 602 N N . ALA A 1 82 ? -10.311 -6.739 1.083 1.00 98.06 82 ALA A N 1
ATOM 603 C CA . ALA A 1 82 ? -10.678 -5.328 1.056 1.00 98.06 82 ALA A CA 1
ATOM 604 C C . ALA A 1 82 ? -11.947 -5.122 0.216 1.00 98.06 82 ALA A C 1
ATOM 606 O O . ALA A 1 82 ? -11.985 -5.424 -0.974 1.00 98.06 82 ALA A O 1
ATOM 607 N N . HIS A 1 83 ? -12.972 -4.536 0.827 1.00 97.81 83 HIS A N 1
ATOM 608 C CA . HIS A 1 83 ? -14.216 -4.157 0.159 1.00 97.81 83 HIS A CA 1
ATOM 609 C C . HIS A 1 83 ? -14.141 -2.741 -0.423 1.00 97.81 83 HIS A C 1
ATOM 611 O O . HIS A 1 83 ? -14.759 -2.441 -1.442 1.00 97.81 83 HIS A O 1
ATOM 617 N N . ASN A 1 84 ? -13.355 -1.867 0.209 1.00 96.56 84 ASN A N 1
ATOM 618 C CA . ASN A 1 84 ? -12.990 -0.556 -0.315 1.00 96.56 84 ASN A CA 1
ATOM 619 C C . ASN A 1 84 ? -11.481 -0.366 -0.168 1.00 96.56 84 ASN A C 1
ATOM 621 O O . ASN A 1 84 ? -10.939 -0.613 0.907 1.00 96.56 84 ASN A O 1
ATOM 625 N N . ALA A 1 85 ? -10.802 0.088 -1.219 1.00 96.62 85 ALA A N 1
ATOM 626 C CA . ALA A 1 85 ? -9.360 0.306 -1.206 1.00 96.62 85 ALA A CA 1
ATOM 627 C C . ALA A 1 85 ? -8.944 1.477 -2.098 1.00 96.62 85 ALA A C 1
ATOM 629 O O . ALA A 1 85 ? -9.492 1.699 -3.181 1.00 96.62 85 ALA A O 1
ATOM 630 N N . LEU A 1 86 ? -7.922 2.200 -1.649 1.00 95.00 86 LEU A N 1
ATOM 631 C CA . LEU A 1 86 ? -7.318 3.335 -2.330 1.00 95.00 86 LEU A CA 1
ATOM 632 C C . LEU A 1 86 ? -5.868 3.011 -2.697 1.00 95.00 86 LEU A C 1
ATOM 634 O O . LEU A 1 86 ? -5.113 2.492 -1.874 1.00 95.00 86 LEU A O 1
ATOM 638 N N . ASN A 1 87 ? -5.456 3.378 -3.910 1.00 93.25 87 ASN A N 1
ATOM 639 C CA . ASN A 1 87 ? -4.045 3.409 -4.278 1.00 93.25 87 ASN A CA 1
ATOM 640 C C . ASN A 1 87 ? -3.420 4.719 -3.780 1.00 93.25 87 ASN A C 1
ATOM 642 O O . ASN A 1 87 ? -3.804 5.814 -4.212 1.00 93.25 87 ASN A O 1
ATOM 646 N N . LEU A 1 88 ? -2.440 4.584 -2.892 1.00 92.56 88 LEU A N 1
ATOM 647 C CA . LEU A 1 88 ? -1.656 5.675 -2.322 1.00 92.56 88 LEU A CA 1
ATOM 648 C C . LEU A 1 88 ? -0.490 6.046 -3.253 1.00 92.56 88 LEU A C 1
ATOM 650 O O . LEU A 1 88 ? -0.360 5.515 -4.362 1.00 92.56 88 LEU A O 1
ATOM 654 N N . ASP A 1 89 ? 0.359 6.978 -2.814 1.00 89.31 89 ASP A N 1
ATOM 655 C CA . ASP A 1 89 ? 1.581 7.278 -3.560 1.00 89.31 89 ASP A CA 1
ATOM 656 C C . ASP A 1 89 ? 2.494 6.046 -3.622 1.00 89.31 89 ASP A C 1
ATOM 658 O O . ASP A 1 89 ? 2.669 5.308 -2.647 1.00 89.31 89 ASP A O 1
ATOM 662 N N . GLY A 1 90 ? 3.028 5.804 -4.814 1.00 89.31 90 GLY A N 1
ATOM 663 C CA . GLY A 1 90 ? 3.770 4.598 -5.151 1.00 89.31 90 GLY A CA 1
ATOM 664 C C . GLY A 1 90 ? 5.167 4.908 -5.673 1.00 89.31 90 GLY A C 1
ATOM 665 O O . GLY A 1 90 ? 5.742 5.968 -5.436 1.00 89.31 90 GLY A O 1
ATOM 666 N N . GLY A 1 91 ? 5.725 3.991 -6.458 1.00 88.81 91 GLY A N 1
ATOM 667 C CA . GLY A 1 91 ? 7.023 4.192 -7.088 1.00 88.81 91 GLY A CA 1
ATOM 668 C C . GLY A 1 91 ? 8.170 4.253 -6.076 1.00 88.81 91 GLY A C 1
ATOM 669 O O . GLY A 1 91 ? 8.386 3.322 -5.304 1.00 88.81 91 GLY A O 1
ATOM 670 N N . GLY A 1 92 ? 8.953 5.329 -6.132 1.00 86.12 92 GLY A N 1
ATOM 671 C CA . GLY A 1 92 ? 10.077 5.547 -5.216 1.00 86.12 92 GLY A CA 1
ATOM 672 C C . GLY A 1 92 ? 9.644 5.656 -3.755 1.00 86.12 92 GLY A C 1
ATOM 673 O O . GLY A 1 92 ? 10.344 5.172 -2.870 1.00 86.12 92 GLY A O 1
ATOM 674 N N . SER A 1 93 ? 8.441 6.194 -3.537 1.00 86.81 93 SER A N 1
ATOM 675 C CA . SER A 1 93 ? 7.846 6.445 -2.225 1.00 86.81 93 SER A CA 1
ATOM 676 C C . SER A 1 93 ? 7.313 5.189 -1.528 1.00 86.81 93 SER A C 1
ATOM 678 O O . SER A 1 93 ? 6.958 5.262 -0.355 1.00 86.81 93 SER A O 1
ATOM 680 N N . THR A 1 94 ? 7.217 4.041 -2.214 1.00 91.31 94 THR A N 1
ATOM 681 C CA . THR A 1 94 ? 6.711 2.806 -1.596 1.00 91.31 94 THR A CA 1
ATOM 682 C C . THR A 1 94 ? 7.699 2.295 -0.550 1.00 91.31 94 THR A C 1
ATOM 684 O O . THR A 1 94 ? 8.713 1.667 -0.871 1.00 91.31 94 THR A O 1
ATOM 687 N N . ALA A 1 95 ? 7.363 2.545 0.712 1.00 90.75 95 ALA A N 1
ATOM 688 C CA . ALA A 1 95 ? 8.083 2.091 1.885 1.00 90.75 95 ALA A CA 1
ATOM 689 C C . ALA A 1 95 ? 7.086 1.618 2.948 1.00 90.75 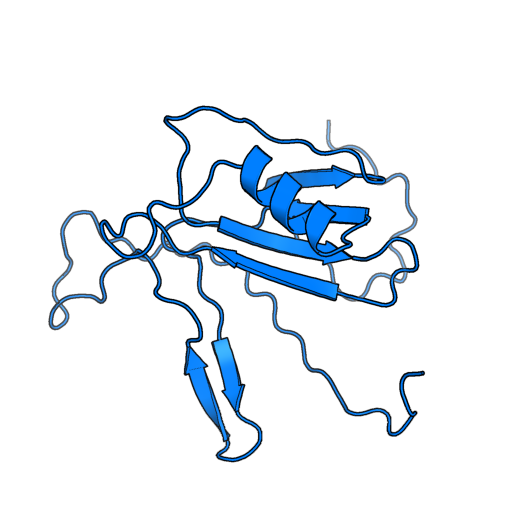95 ALA A C 1
ATOM 691 O O . ALA A 1 95 ? 6.089 2.287 3.217 1.00 90.75 95 ALA A O 1
ATOM 692 N N . PHE A 1 96 ? 7.366 0.472 3.556 1.00 91.62 96 PHE A N 1
ATOM 693 C CA . PHE A 1 96 ? 6.587 -0.085 4.647 1.00 91.62 96 PHE A CA 1
ATOM 694 C C . PHE A 1 96 ? 7.532 -0.441 5.777 1.00 91.62 96 PHE A C 1
ATOM 696 O O . PHE A 1 96 ? 8.413 -1.283 5.614 1.00 91.62 96 PHE A O 1
ATOM 703 N N . ALA A 1 97 ? 7.380 0.248 6.897 1.00 91.25 97 ALA A N 1
ATOM 704 C CA . ALA A 1 97 ? 8.212 0.067 8.067 1.00 91.25 97 ALA A CA 1
ATOM 705 C C . ALA A 1 97 ? 7.329 -0.165 9.284 1.00 91.25 97 ALA A C 1
ATOM 707 O O . ALA A 1 97 ? 6.192 0.307 9.341 1.00 91.25 97 ALA A O 1
ATOM 708 N N . TRP A 1 98 ? 7.878 -0.868 10.259 1.00 89.81 98 TRP A N 1
ATOM 709 C CA . TRP A 1 98 ? 7.230 -1.084 11.540 1.00 89.81 98 TRP A CA 1
ATOM 710 C C . TRP A 1 98 ? 8.208 -0.800 12.675 1.00 89.81 98 TRP A C 1
ATOM 712 O O . TRP A 1 98 ? 9.423 -0.898 12.503 1.00 89.81 98 TRP A O 1
ATOM 722 N N . LEU A 1 99 ? 7.666 -0.407 13.823 1.00 89.50 99 LEU A N 1
ATOM 723 C CA . LEU A 1 99 ? 8.414 -0.351 15.070 1.00 89.50 99 LEU A CA 1
ATOM 724 C C . LEU A 1 99 ? 8.344 -1.744 15.695 1.00 89.50 99 LEU A C 1
ATOM 726 O O . LEU A 1 99 ? 7.263 -2.175 16.096 1.00 89.50 99 LEU A O 1
ATOM 730 N N . ASN A 1 100 ? 9.469 -2.449 15.751 1.00 86.75 100 ASN A N 1
ATOM 731 C CA . ASN A 1 100 ? 9.522 -3.777 16.338 1.00 86.75 100 ASN A CA 1
ATOM 732 C C . ASN A 1 100 ? 9.323 -3.663 17.863 1.00 86.75 100 ASN A C 1
ATOM 734 O O . ASN A 1 100 ? 10.124 -3.022 18.550 1.00 86.75 100 ASN A O 1
ATOM 738 N N . PRO A 1 101 ? 8.264 -4.275 18.425 1.00 84.94 101 PRO A N 1
ATOM 739 C CA . PRO A 1 101 ? 7.919 -4.095 19.832 1.00 84.94 101 PRO A CA 1
ATOM 740 C C . PRO A 1 101 ? 8.884 -4.803 20.796 1.00 84.94 101 PRO A C 1
ATOM 742 O O . PRO A 1 101 ? 8.845 -4.532 21.992 1.00 84.94 101 PRO A O 1
ATOM 745 N N . HIS A 1 102 ? 9.742 -5.707 20.310 1.00 89.44 102 HIS A N 1
ATOM 746 C CA . HIS A 1 102 ? 10.646 -6.489 21.158 1.00 89.44 102 HIS A CA 1
ATOM 747 C C . HIS A 1 102 ? 11.951 -5.753 21.473 1.00 89.44 102 HIS A C 1
ATOM 749 O O . HIS A 1 102 ? 12.478 -5.888 22.575 1.00 89.44 102 HIS A O 1
ATOM 755 N N . ASN A 1 103 ? 12.488 -5.004 20.508 1.00 93.31 103 ASN A N 1
ATOM 756 C CA . ASN A 1 103 ? 13.764 -4.287 20.624 1.00 93.31 103 ASN A CA 1
ATOM 757 C C . ASN A 1 103 ? 13.614 -2.758 20.520 1.00 93.31 103 ASN A C 1
ATOM 759 O O . ASN A 1 103 ? 14.531 -2.046 20.915 1.00 93.31 103 ASN A O 1
ATOM 763 N N . GLY A 1 104 ? 12.475 -2.250 20.036 1.00 91.00 104 GLY A N 1
ATOM 764 C CA . GLY A 1 104 ? 12.239 -0.821 19.827 1.00 91.00 104 GLY A CA 1
ATOM 765 C C . GLY A 1 104 ? 12.867 -0.256 18.550 1.00 91.00 104 GLY A C 1
ATOM 766 O O . GLY A 1 104 ? 12.869 0.962 18.371 1.00 91.00 104 GLY A O 1
ATOM 767 N N . ASP A 1 105 ? 13.384 -1.106 17.661 1.00 91.69 105 ASP A N 1
ATOM 768 C CA . ASP A 1 105 ? 13.989 -0.672 16.403 1.00 91.69 105 ASP A CA 1
ATOM 769 C C . ASP A 1 105 ? 12.920 -0.430 15.329 1.00 91.69 105 ASP A C 1
ATOM 771 O O . ASP A 1 105 ? 11.919 -1.144 15.240 1.00 91.69 105 ASP A O 1
ATOM 775 N N . VAL A 1 106 ? 13.137 0.569 14.469 1.00 89.75 106 VAL A N 1
ATOM 776 C CA . VAL A 1 106 ? 12.332 0.744 13.252 1.00 89.75 106 VAL A CA 1
ATOM 777 C C . VAL A 1 106 ? 12.937 -0.107 12.146 1.00 89.75 106 VAL A C 1
ATOM 779 O O . VAL A 1 106 ? 14.069 0.125 11.721 1.00 89.75 106 VAL A O 1
ATOM 782 N N . GLU A 1 107 ? 12.165 -1.061 11.642 1.00 89.56 107 GLU A N 1
ATOM 783 C CA . GLU A 1 107 ? 12.600 -1.971 10.588 1.00 89.56 107 GLU A CA 1
ATOM 784 C C . GLU A 1 107 ? 11.806 -1.729 9.307 1.00 89.56 107 GLU A C 1
ATOM 786 O O . GLU A 1 107 ? 10.582 -1.587 9.317 1.00 89.56 107 GLU A O 1
ATOM 791 N N . LEU A 1 108 ? 12.516 -1.709 8.180 1.00 90.56 108 LEU A N 1
ATOM 792 C CA . LEU A 1 108 ? 11.920 -1.622 6.855 1.00 90.56 108 LEU A CA 1
ATOM 793 C C . LEU A 1 108 ? 11.594 -3.030 6.345 1.00 90.56 108 LEU A C 1
ATOM 795 O O . LEU A 1 108 ? 12.478 -3.879 6.240 1.00 90.56 108 LEU A O 1
ATOM 799 N N . LEU A 1 109 ? 10.330 -3.258 6.004 1.00 91.69 109 LEU A N 1
ATOM 800 C CA . LEU A 1 109 ? 9.804 -4.567 5.620 1.00 91.69 109 LEU A CA 1
ATOM 801 C C . LEU A 1 109 ? 9.882 -4.829 4.109 1.00 91.69 109 LEU A C 1
ATOM 803 O O . LEU A 1 109 ? 9.892 -5.983 3.685 1.00 91.69 109 LEU A O 1
ATOM 807 N N . ASN A 1 110 ? 9.951 -3.777 3.289 1.00 92.31 110 ASN A N 1
ATOM 808 C CA . ASN A 1 110 ? 10.039 -3.883 1.830 1.00 92.31 110 ASN A CA 1
ATOM 809 C C . ASN A 1 110 ? 11.393 -3.377 1.286 1.00 92.31 110 ASN A C 1
ATOM 811 O O . ASN A 1 110 ? 12.275 -2.963 2.039 1.00 92.31 110 ASN A O 1
ATOM 815 N N . ARG A 1 111 ? 11.585 -3.411 -0.040 1.00 91.25 111 ARG A N 1
ATOM 816 C CA . ARG A 1 111 ? 12.797 -2.920 -0.722 1.00 91.25 111 ARG A CA 1
ATOM 817 C C . ARG A 1 111 ? 12.457 -1.737 -1.642 1.00 91.25 111 ARG A C 1
ATOM 819 O O . ARG A 1 111 ? 12.328 -1.945 -2.857 1.00 91.25 111 ARG A O 1
ATOM 826 N N . PRO A 1 112 ? 12.397 -0.495 -1.111 1.00 89.06 112 PRO A N 1
ATOM 827 C CA . PRO A 1 112 ? 12.068 0.709 -1.872 1.00 89.06 112 PRO A CA 1
ATOM 828 C C . PRO A 1 112 ? 12.837 0.806 -3.184 1.00 89.06 112 PRO A C 1
ATOM 830 O O . PRO A 1 112 ? 14.003 0.412 -3.271 1.00 89.06 112 PRO A O 1
ATOM 833 N N . SER A 1 113 ? 12.177 1.283 -4.236 1.00 84.50 113 SER A N 1
ATOM 834 C CA . SER A 1 113 ? 12.744 1.232 -5.590 1.00 84.50 113 SER A CA 1
ATOM 835 C C . SER A 1 113 ? 13.779 2.322 -5.871 1.00 84.50 113 SER A C 1
ATOM 837 O O . SER A 1 113 ? 14.659 2.120 -6.713 1.00 84.50 113 SER A O 1
ATOM 839 N N . ASP A 1 114 ? 13.719 3.439 -5.146 1.00 77.38 114 ASP A N 1
ATOM 840 C CA . ASP A 1 114 ? 14.720 4.492 -5.255 1.00 77.38 114 ASP A CA 1
ATOM 841 C C . ASP A 1 114 ? 16.031 4.040 -4.604 1.00 77.38 114 ASP A C 1
ATOM 843 O O . ASP A 1 114 ? 16.063 3.369 -3.569 1.00 77.38 114 ASP A O 1
ATOM 847 N N . ARG A 1 115 ? 17.152 4.368 -5.252 1.00 56.53 115 ARG A N 1
ATOM 848 C CA . ARG A 1 115 ? 18.472 4.057 -4.701 1.00 56.53 115 ARG A CA 1
ATOM 849 C C . ARG A 1 115 ? 18.748 5.003 -3.528 1.00 56.53 115 ARG A C 1
ATOM 851 O O . ARG A 1 115 ? 18.504 6.201 -3.676 1.00 56.53 115 ARG A O 1
ATOM 858 N N . PRO A 1 116 ? 19.331 4.517 -2.416 1.00 49.03 116 PRO A N 1
ATOM 859 C CA . PRO A 1 116 ? 19.930 5.411 -1.436 1.00 49.03 116 PRO A CA 1
ATOM 860 C C . PRO A 1 116 ? 20.928 6.318 -2.160 1.00 49.03 116 PRO A C 1
ATOM 862 O O . PRO A 1 116 ? 21.624 5.850 -3.070 1.00 49.03 116 PRO A O 1
ATOM 865 N N . ARG A 1 117 ? 21.010 7.596 -1.768 1.00 43.69 117 ARG A N 1
ATOM 866 C CA . ARG A 1 117 ? 22.075 8.503 -2.227 1.00 43.69 117 ARG A CA 1
ATOM 867 C C . ARG A 1 117 ? 23.401 7.762 -2.067 1.00 43.69 117 ARG A C 1
ATOM 869 O O . ARG A 1 117 ? 23.787 7.436 -0.945 1.00 43.69 117 ARG A O 1
ATOM 876 N N . LEU A 1 118 ? 24.072 7.436 -3.168 1.00 39.91 118 LEU A N 1
ATOM 877 C CA . LEU A 1 118 ? 25.356 6.752 -3.094 1.00 39.91 118 LEU A CA 1
ATOM 878 C C . LEU A 1 118 ? 26.342 7.735 -2.449 1.00 39.91 118 LEU A C 1
ATOM 880 O O . LEU A 1 118 ? 26.655 8.764 -3.041 1.00 39.91 118 LEU A O 1
ATOM 884 N N . ALA A 1 119 ? 26.771 7.455 -1.217 1.00 44.44 119 ALA A N 1
ATOM 885 C CA . ALA A 1 119 ? 27.801 8.223 -0.512 1.00 44.44 119 ALA A CA 1
ATOM 886 C C . ALA A 1 119 ? 27.571 9.755 -0.481 1.00 44.44 119 ALA A C 1
ATOM 888 O O . ALA A 1 119 ? 28.505 10.533 -0.655 1.00 44.44 119 ALA A O 1
ATOM 889 N N . GLY A 1 120 ? 26.324 10.206 -0.290 1.00 44.72 120 GLY A N 1
ATOM 890 C CA . GLY A 1 120 ? 26.012 11.638 -0.171 1.00 44.72 120 GLY A CA 1
ATOM 891 C C . GLY A 1 120 ? 26.103 12.444 -1.475 1.00 44.72 120 GLY A C 1
ATOM 892 O O . GLY A 1 120 ? 25.909 13.657 -1.443 1.00 44.72 120 GLY A O 1
ATOM 893 N N . LEU A 1 121 ? 26.341 11.799 -2.621 1.00 44.28 121 LEU A N 1
ATOM 894 C CA . LEU A 1 121 ? 26.314 12.457 -3.926 1.00 44.28 121 LEU A CA 1
ATOM 895 C C . LEU A 1 121 ? 24.900 12.396 -4.531 1.00 44.28 121 LEU A C 1
ATOM 897 O O . LEU A 1 121 ? 24.241 11.353 -4.451 1.00 44.28 121 LEU A O 1
ATOM 901 N N . PRO A 1 122 ? 24.411 13.482 -5.161 1.00 44.31 122 PRO A N 1
ATOM 902 C CA . PRO A 1 122 ? 23.186 13.429 -5.948 1.00 44.31 122 PRO A CA 1
ATOM 903 C C . PRO A 1 122 ? 23.378 12.444 -7.106 1.00 44.31 122 PRO A C 1
ATOM 905 O O . PRO A 1 122 ? 24.267 12.642 -7.934 1.00 44.31 122 PRO A O 1
ATOM 908 N N . VAL A 1 123 ? 22.556 11.394 -7.201 1.00 50.16 123 VAL A N 1
ATOM 909 C CA . VAL A 1 123 ? 22.485 10.609 -8.441 1.00 50.16 123 VAL A CA 1
ATOM 910 C C . VAL A 1 123 ? 21.593 11.397 -9.402 1.00 50.16 123 VAL A C 1
ATOM 912 O O . VAL A 1 123 ? 20.452 11.708 -9.041 1.00 50.16 123 VAL A O 1
ATOM 915 N N . PRO A 1 124 ? 22.061 11.747 -10.612 1.00 40.56 124 PRO A N 1
ATOM 916 C CA . PRO A 1 124 ? 21.205 12.364 -11.616 1.00 40.56 124 PRO A CA 1
ATOM 917 C C . PRO A 1 124 ? 19.979 11.472 -11.857 1.00 40.56 124 PRO A C 1
ATOM 919 O O . PRO A 1 124 ? 20.113 10.322 -12.270 1.00 40.56 124 PRO A O 1
ATOM 922 N N . GLY A 1 125 ? 18.788 11.981 -11.531 1.00 47.19 125 GLY A N 1
ATOM 923 C CA . GLY A 1 125 ? 17.523 11.248 -11.649 1.00 47.19 125 GLY A CA 1
ATOM 924 C C . GLY A 1 125 ? 17.020 10.532 -10.386 1.00 47.19 125 GLY A C 1
ATOM 925 O O . GLY A 1 125 ? 15.889 10.057 -10.413 1.00 47.19 125 GLY A O 1
ATOM 926 N N . SER A 1 126 ? 17.770 10.492 -9.274 1.00 48.38 126 SER A N 1
ATOM 927 C CA . SER A 1 126 ? 17.227 10.078 -7.967 1.00 48.38 126 SER A CA 1
ATOM 928 C C . SER A 1 126 ? 16.847 11.313 -7.149 1.00 48.38 126 SER A C 1
ATOM 930 O O . SER A 1 126 ? 17.634 11.840 -6.360 1.00 48.38 126 SER A O 1
ATOM 932 N N . SER A 1 127 ? 15.635 11.803 -7.363 1.00 48.44 127 SER A N 1
ATOM 933 C CA . SER A 1 127 ? 14.987 12.689 -6.406 1.00 48.44 127 SER A CA 1
ATOM 934 C C . SER A 1 127 ? 14.108 11.803 -5.542 1.00 48.44 127 SER A C 1
ATOM 936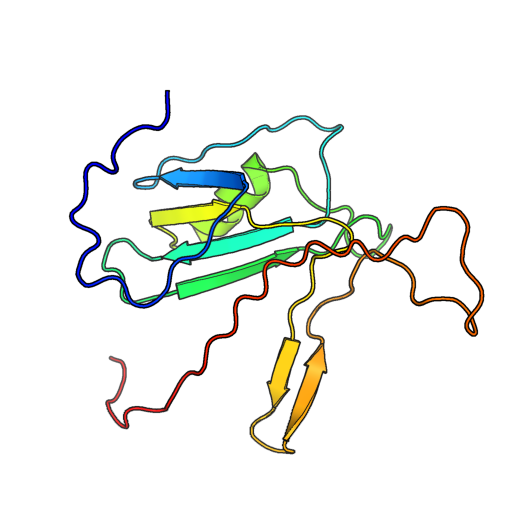 O O . SER A 1 127 ? 13.074 11.330 -6.004 1.00 48.44 127 SER A O 1
ATOM 938 N N . GLU A 1 128 ? 14.513 11.624 -4.284 1.00 48.78 128 GLU A N 1
ATOM 939 C CA . GLU A 1 128 ? 13.537 11.501 -3.204 1.00 48.78 128 GLU A CA 1
ATOM 940 C C . GLU A 1 128 ? 12.528 12.630 -3.431 1.00 48.78 128 GLU A C 1
ATOM 942 O O . GLU A 1 128 ? 12.914 13.801 -3.568 1.00 48.78 128 GLU A O 1
ATOM 947 N N . ARG A 1 129 ? 11.266 12.278 -3.655 1.00 52.47 129 ARG A N 1
ATOM 948 C CA . ARG A 1 129 ? 10.244 13.288 -3.891 1.00 52.47 129 ARG A CA 1
ATOM 949 C C . ARG A 1 129 ? 9.695 13.723 -2.542 1.00 52.47 129 ARG A C 1
ATOM 951 O O . ARG A 1 129 ? 9.361 12.892 -1.709 1.00 52.47 129 ARG A O 1
ATOM 958 N N . TRP A 1 130 ? 9.555 15.030 -2.346 1.00 46.66 130 TRP A N 1
ATOM 959 C CA . TRP A 1 130 ? 9.000 15.626 -1.122 1.00 46.66 130 TRP A CA 1
ATOM 960 C C . TRP A 1 130 ? 7.497 15.355 -0.919 1.00 46.66 130 TRP A C 1
ATOM 962 O O . TRP A 1 130 ? 6.884 15.942 -0.032 1.00 46.66 130 TRP A O 1
ATOM 972 N N . ASN A 1 131 ? 6.878 14.505 -1.743 1.00 50.50 131 ASN A N 1
ATOM 973 C CA . ASN A 1 131 ? 5.519 14.030 -1.544 1.00 50.50 131 ASN A CA 1
ATOM 974 C C . ASN A 1 131 ? 5.574 12.597 -1.006 1.00 50.50 131 ASN A C 1
ATOM 976 O O . ASN A 1 131 ? 5.784 11.651 -1.752 1.00 50.50 131 ASN A O 1
ATOM 980 N N . ALA A 1 132 ? 5.366 12.439 0.294 1.00 53.09 132 ALA A N 1
ATOM 981 C CA . ALA A 1 132 ? 5.093 11.143 0.889 1.00 53.09 132 ALA A CA 1
ATOM 982 C C . ALA A 1 132 ? 3.760 11.242 1.630 1.00 53.09 132 ALA A C 1
ATOM 984 O O . ALA A 1 132 ? 3.576 12.091 2.504 1.00 53.09 132 ALA A O 1
ATOM 985 N N . TYR A 1 133 ? 2.807 10.385 1.263 1.00 60.38 133 TYR A N 1
ATOM 986 C CA . TYR A 1 133 ? 1.670 10.124 2.136 1.00 60.38 133 TYR A CA 1
ATOM 987 C C . TYR A 1 133 ? 2.170 9.216 3.256 1.00 60.38 133 TYR A C 1
ATOM 989 O O . TYR A 1 133 ? 2.351 8.018 3.058 1.00 60.38 133 TYR A O 1
ATOM 997 N N . HIS A 1 134 ? 2.429 9.794 4.425 1.00 63.72 134 HIS A N 1
ATOM 998 C CA . HIS A 1 134 ? 2.752 9.018 5.614 1.00 63.72 134 HIS A CA 1
ATOM 999 C C . HIS A 1 134 ? 1.452 8.597 6.299 1.00 63.72 134 HIS A C 1
ATOM 1001 O O . HIS A 1 134 ? 0.746 9.429 6.866 1.00 63.72 134 HIS A O 1
ATOM 1007 N N . LEU A 1 135 ? 1.137 7.304 6.239 1.00 74.62 135 LEU A N 1
ATOM 1008 C CA . LEU A 1 135 ? 0.086 6.697 7.049 1.00 74.62 135 LEU A CA 1
ATOM 1009 C C . LEU A 1 135 ? 0.746 5.951 8.210 1.00 74.62 135 LEU A C 1
ATOM 1011 O O . LEU A 1 135 ? 1.295 4.869 8.024 1.00 74.62 135 LEU A O 1
ATOM 1015 N N . GLY A 1 136 ? 0.713 6.556 9.395 1.00 75.06 136 GLY A N 1
ATOM 1016 C CA . GLY A 1 136 ? 1.118 5.909 10.640 1.00 75.06 136 GLY A CA 1
ATOM 1017 C C . GLY A 1 136 ? -0.099 5.322 11.341 1.00 75.06 136 GLY A C 1
ATOM 1018 O O . GLY A 1 136 ? -1.087 6.026 11.542 1.00 75.06 136 GLY A O 1
ATOM 1019 N N . ILE A 1 137 ? -0.031 4.047 11.714 1.00 76.81 137 ILE A N 1
ATOM 1020 C CA . ILE A 1 137 ? -1.071 3.371 12.493 1.00 76.81 137 ILE A CA 1
ATOM 1021 C C . ILE A 1 137 ? -0.415 2.830 13.754 1.00 76.81 137 ILE A C 1
ATOM 1023 O O . ILE A 1 137 ? 0.588 2.124 13.683 1.00 76.81 137 ILE A O 1
ATOM 1027 N N . VAL A 1 138 ? -0.987 3.177 14.903 1.00 74.50 138 VAL A N 1
ATOM 1028 C CA . VAL A 1 138 ? -0.609 2.606 16.194 1.00 74.50 138 VAL A CA 1
ATOM 1029 C C . VAL A 1 138 ? -1.696 1.617 16.569 1.00 74.50 138 VAL A C 1
ATOM 1031 O O . VAL A 1 138 ? -2.844 2.007 16.773 1.00 74.50 138 VAL A O 1
ATOM 1034 N N . VAL A 1 139 ? -1.339 0.338 16.632 1.00 68.56 139 VAL A N 1
ATOM 1035 C CA . VAL A 1 139 ? -2.219 -0.692 17.183 1.00 68.56 139 VAL A CA 1
ATOM 1036 C C . VAL A 1 139 ? -1.916 -0.771 18.672 1.00 68.56 139 VAL A C 1
ATOM 1038 O O . VAL A 1 139 ? -0.832 -1.197 19.062 1.00 68.56 139 VAL A O 1
ATOM 1041 N N . ALA A 1 140 ? -2.843 -0.298 19.498 1.00 64.69 140 ALA A N 1
ATOM 1042 C CA . ALA A 1 140 ? -2.816 -0.582 20.924 1.00 64.69 140 ALA A CA 1
ATOM 1043 C C . ALA A 1 140 ? -3.541 -1.911 21.140 1.00 64.69 140 ALA A C 1
ATOM 1045 O O . ALA A 1 140 ? -4.658 -2.078 20.650 1.00 64.69 140 ALA A O 1
ATOM 1046 N N . ASP A 1 141 ? -2.911 -2.845 21.848 1.00 64.94 141 ASP A N 1
ATOM 1047 C CA . ASP A 1 141 ? -3.611 -4.026 22.342 1.00 64.94 141 ASP A CA 1
ATOM 1048 C C . ASP A 1 141 ? -4.708 -3.556 23.308 1.00 64.94 141 ASP A C 1
ATOM 1050 O O . ASP A 1 141 ? -4.424 -2.941 24.340 1.00 64.94 141 ASP A O 1
ATOM 1054 N N . THR A 1 142 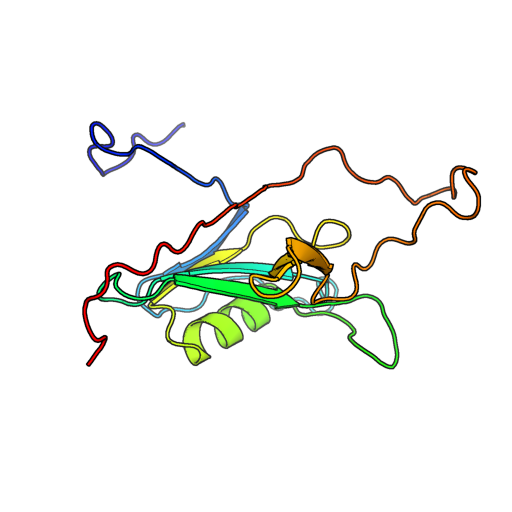? -5.967 -3.763 22.927 1.00 62.56 142 THR A N 1
ATOM 1055 C CA . THR A 1 142 ? -7.125 -3.387 23.744 1.00 62.56 142 THR A CA 1
ATOM 1056 C C . THR A 1 142 ? -7.419 -4.410 24.838 1.00 62.56 142 THR A C 1
ATOM 1058 O O . THR A 1 142 ? -8.293 -4.156 25.663 1.00 62.56 142 THR A O 1
ATOM 1061 N N . GLY A 1 143 ? -6.709 -5.546 24.875 1.00 51.12 143 GLY A N 1
ATOM 1062 C CA . GLY A 1 143 ? -6.947 -6.628 25.831 1.00 51.12 143 GLY A CA 1
ATOM 1063 C C . GLY A 1 143 ? -8.264 -7.377 25.604 1.00 51.12 143 GLY A C 1
ATOM 1064 O O . GLY A 1 143 ? -8.675 -8.152 26.464 1.00 51.12 143 GLY A O 1
ATOM 1065 N N . GLU A 1 144 ? -8.938 -7.142 24.475 1.00 56.00 144 GLU A N 1
ATOM 1066 C CA . GLU A 1 144 ? -10.117 -7.903 24.069 1.00 56.00 144 GLU A CA 1
ATOM 1067 C C . GLU A 1 144 ? -9.684 -8.976 23.071 1.00 56.00 144 GLU A C 1
ATOM 1069 O O . GLU A 1 144 ? -9.136 -8.661 22.012 1.00 56.00 144 GLU A O 1
ATOM 1074 N N . ASP A 1 145 ? -9.927 -10.242 23.414 1.00 52.06 145 ASP A N 1
ATOM 1075 C CA . ASP A 1 145 ? -9.691 -11.361 22.508 1.00 52.06 145 ASP A CA 1
ATOM 1076 C C . ASP A 1 145 ? -10.456 -11.124 21.200 1.00 52.06 145 ASP A C 1
ATOM 1078 O O . ASP A 1 145 ? -11.676 -10.949 21.179 1.00 52.06 145 ASP A O 1
ATOM 1082 N N . VAL A 1 146 ? -9.722 -11.108 20.091 1.00 53.03 146 VAL A N 1
ATOM 1083 C CA . VAL A 1 146 ? -10.281 -11.078 18.740 1.00 53.03 146 VAL A CA 1
ATOM 1084 C C . VAL A 1 146 ? -10.817 -12.492 18.458 1.00 53.03 146 VAL A C 1
ATOM 1086 O O . VAL A 1 146 ? -9.993 -13.397 18.335 1.00 53.03 146 VAL A O 1
ATOM 1089 N N . PRO A 1 147 ? -12.147 -12.720 18.374 1.00 42.72 147 PRO A N 1
ATOM 1090 C CA . PRO A 1 147 ? -12.691 -14.015 17.960 1.00 42.72 147 PRO A CA 1
ATOM 1091 C C . PRO A 1 147 ? -12.300 -14.370 16.526 1.00 42.72 147 PRO A C 1
ATOM 1093 O O . PRO A 1 147 ? -12.155 -13.425 15.700 1.00 42.72 147 PRO A O 1
#

Secondary structure (DSSP, 8-state):
-PPPPSS--TT-------SEEEEETTEE-S---GGG-B-EEEEEE-TTS--EEEEEE--SBTTTB--B-HHHHHHHHHHTT-SEEEE-S-GGG---EEE-TTT--EEE-S--SSPP-GGGPPPTT----S------------S----

Radius of gyration: 17.25 Å; chains: 1; bounding box: 50×36×45 Å

pLDDT: mean 81.49, std 17.89, range [35.16, 98.38]

Foldseek 3Di:
DPDDPPDDCPPPPDDFDFDDKQAAQLDGDFDQDPVQFAWWWKWAAAPVRPDIDTDTAHDPDPPPHPHGGSRVVSVVCSVVRGSIMGIHDGHQQRWDWDQDPPPRDIDTPDDRPADDCDVPDDDVPRDPDPDHRDDDDDDDDPVDDDD